Protein AF-A0A6G3X111-F1 (afdb_monomer)

Structure (mmCIF, N/CA/C/O backbone):
data_AF-A0A6G3X111-F1
#
_entry.id   AF-A0A6G3X111-F1
#
loop_
_atom_site.group_PDB
_atom_site.id
_atom_site.type_symbol
_atom_site.label_atom_id
_atom_site.label_alt_id
_atom_site.label_comp_id
_atom_site.label_asym_id
_atom_site.label_entity_id
_atom_site.label_seq_id
_atom_site.pdbx_PDB_ins_code
_atom_site.Cartn_x
_atom_site.Cartn_y
_atom_site.Cartn_z
_atom_site.occupancy
_atom_site.B_iso_or_equiv
_atom_site.auth_seq_id
_atom_site.auth_comp_id
_atom_site.auth_asym_id
_atom_site.auth_atom_id
_atom_site.pdbx_PDB_model_num
ATOM 1 N N . MET A 1 1 ? -16.180 -12.986 15.004 1.00 68.00 1 MET A N 1
ATOM 2 C CA . MET A 1 1 ? -14.913 -13.725 15.196 1.00 68.00 1 MET A CA 1
ATOM 3 C C . MET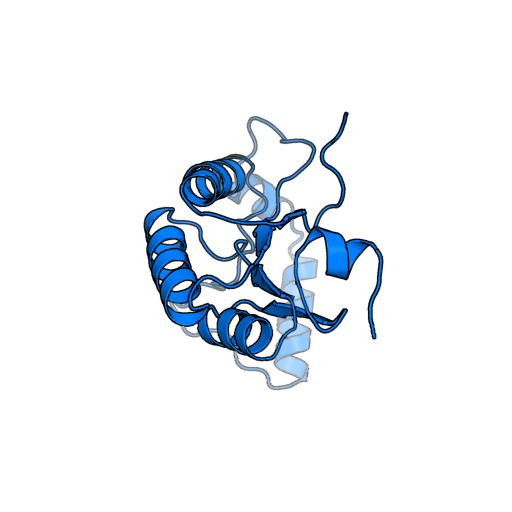 A 1 1 ? -13.892 -12.698 15.639 1.00 68.00 1 MET A C 1
ATOM 5 O O . MET A 1 1 ? -13.540 -11.847 14.831 1.00 68.00 1 MET A O 1
ATOM 9 N N . GLU A 1 2 ? -13.516 -12.719 16.916 1.00 83.38 2 GLU A N 1
ATOM 10 C CA . GLU A 1 2 ? -12.592 -11.748 17.514 1.00 83.38 2 GLU A CA 1
ATOM 11 C C . GLU A 1 2 ? -11.258 -12.426 17.830 1.00 83.38 2 GLU A C 1
ATOM 13 O O . GLU A 1 2 ? -11.230 -13.550 18.332 1.00 83.38 2 GLU A O 1
ATOM 18 N N . THR A 1 3 ? -10.158 -11.738 17.541 1.00 93.38 3 THR A N 1
ATOM 19 C CA . THR A 1 3 ? -8.793 -12.142 17.885 1.00 93.38 3 THR A CA 1
ATOM 20 C C . THR A 1 3 ? -8.147 -11.059 18.743 1.00 93.38 3 THR A C 1
ATOM 22 O O . THR A 1 3 ? -8.639 -9.934 18.822 1.00 93.38 3 THR A O 1
ATOM 25 N N . GLU A 1 4 ? -7.018 -11.361 19.381 1.00 94.94 4 GLU A N 1
ATOM 26 C CA . GLU A 1 4 ? -6.276 -10.344 20.139 1.00 94.94 4 GLU A CA 1
ATOM 27 C C . GLU A 1 4 ? -5.860 -9.161 19.251 1.00 94.94 4 GLU A C 1
ATOM 29 O O . GLU A 1 4 ? -6.006 -8.007 19.649 1.00 94.94 4 GLU A O 1
ATOM 34 N N . LEU A 1 5 ? -5.459 -9.432 18.003 1.00 91.56 5 LEU A N 1
ATOM 35 C CA . LEU A 1 5 ? -5.134 -8.388 17.033 1.00 91.56 5 LEU A CA 1
ATOM 36 C C . LEU A 1 5 ? -6.361 -7.540 16.658 1.00 91.56 5 LEU A C 1
ATOM 38 O O . LEU A 1 5 ? -6.251 -6.318 16.582 1.00 9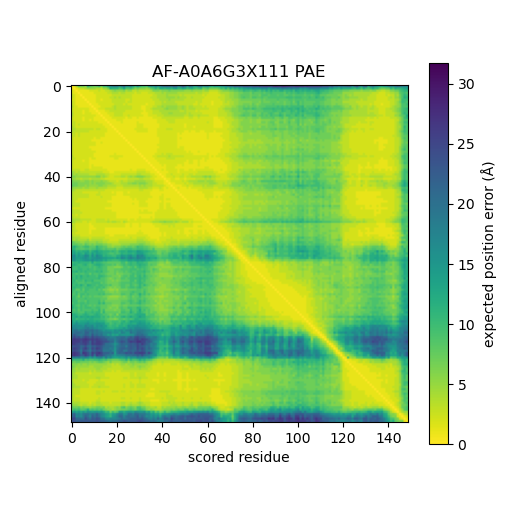1.56 5 LEU A O 1
ATOM 42 N N . SER A 1 6 ? -7.535 -8.154 16.449 1.00 93.50 6 SER A N 1
ATOM 43 C CA . SER A 1 6 ? -8.746 -7.396 16.101 1.00 93.50 6 SER A CA 1
ATOM 44 C C . SER A 1 6 ? -9.174 -6.461 17.237 1.00 93.50 6 SER A C 1
ATOM 46 O O . SER A 1 6 ? -9.552 -5.321 16.977 1.00 93.50 6 SER A O 1
ATOM 48 N N . LYS A 1 7 ? -9.035 -6.898 18.497 1.00 94.69 7 LYS A N 1
ATOM 49 C CA . LYS A 1 7 ? -9.292 -6.063 19.681 1.00 94.69 7 LYS A CA 1
ATOM 50 C C . LYS A 1 7 ? -8.305 -4.902 19.790 1.00 94.69 7 LYS A C 1
ATOM 52 O O . LYS A 1 7 ? -8.730 -3.772 20.001 1.00 94.69 7 LYS A O 1
ATOM 57 N N . GLN A 1 8 ? -7.006 -5.163 19.616 1.00 94.88 8 GLN A N 1
ATOM 58 C CA . GLN A 1 8 ? -5.966 -4.127 19.663 1.00 94.88 8 GLN A CA 1
ATOM 59 C C . GLN A 1 8 ? -6.165 -3.052 18.589 1.00 94.88 8 GLN A C 1
ATOM 61 O O . GLN A 1 8 ? -5.957 -1.869 18.851 1.00 94.88 8 GLN A O 1
ATOM 66 N N . LEU A 1 9 ? -6.591 -3.458 17.392 1.00 94.88 9 LEU A N 1
ATOM 67 C CA . LEU A 1 9 ? -6.844 -2.545 16.279 1.00 94.88 9 LEU A CA 1
ATOM 68 C C . LEU A 1 9 ? -8.238 -1.906 16.314 1.00 94.88 9 LEU A C 1
ATOM 70 O O . LEU A 1 9 ? -8.470 -0.963 15.563 1.00 94.88 9 LEU A O 1
ATOM 74 N N . GLY A 1 10 ? -9.146 -2.379 17.173 1.00 94.06 10 GLY A N 1
ATOM 75 C CA . GLY A 1 10 ? -10.502 -1.845 17.312 1.00 94.06 10 GLY A CA 1
ATOM 76 C C . GLY A 1 10 ? -11.449 -2.222 16.167 1.00 94.06 10 GLY A C 1
ATOM 77 O O . GLY A 1 10 ? -12.228 -1.376 15.730 1.00 94.06 10 GLY A O 1
ATOM 78 N N . VAL A 1 11 ? -11.384 -3.463 15.667 1.00 95.00 11 VAL A N 1
ATOM 79 C CA . VAL A 1 11 ? -12.272 -3.978 14.602 1.00 95.00 11 VAL A CA 1
ATOM 80 C C . VAL A 1 11 ? -13.146 -5.145 15.069 1.00 95.00 11 VAL A C 1
ATOM 82 O O . VAL A 1 11 ? -12.728 -5.976 15.872 1.00 95.00 11 VAL A O 1
ATOM 85 N N . GLU A 1 12 ? -14.374 -5.200 14.547 1.00 94.69 12 GLU A N 1
ATOM 86 C CA . GLU A 1 12 ? -15.448 -6.129 14.944 1.00 94.69 12 GLU A CA 1
ATOM 87 C C . GLU A 1 12 ? -15.230 -7.550 14.407 1.00 94.69 12 GLU A C 1
ATOM 89 O O . GLU A 1 12 ? -15.617 -8.559 15.007 1.00 94.69 12 GLU A O 1
ATOM 94 N N . HIS A 1 13 ? -14.629 -7.642 13.226 1.00 95.12 13 HIS A N 1
ATOM 95 C CA . HIS A 1 13 ? -14.362 -8.892 12.542 1.00 95.12 13 HIS A CA 1
ATOM 96 C C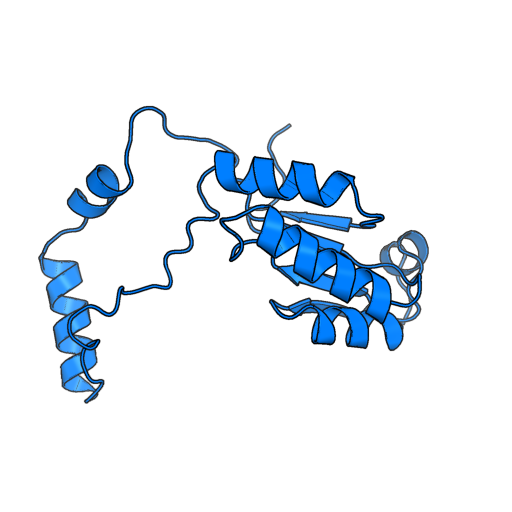 . HIS A 1 13 ? -12.872 -8.977 12.250 1.00 95.12 13 HIS A C 1
ATOM 98 O O . HIS A 1 13 ? -12.286 -8.046 11.700 1.00 95.12 13 HIS A O 1
ATOM 104 N N . ALA A 1 14 ? -12.258 -10.117 12.567 1.00 94.56 14 ALA A N 1
ATOM 105 C CA . ALA A 1 14 ? -10.880 -10.428 12.191 1.00 94.56 14 ALA A CA 1
ATOM 106 C C . ALA A 1 14 ? -10.745 -10.699 10.674 1.00 94.56 14 ALA A C 1
ATOM 108 O O . ALA A 1 14 ? -10.303 -11.763 10.250 1.00 94.56 14 ALA A O 1
ATOM 109 N N . ILE A 1 15 ? -11.173 -9.736 9.857 1.00 95.44 15 ILE A N 1
ATOM 110 C CA . ILE A 1 15 ? -11.115 -9.734 8.399 1.00 95.44 15 ILE A CA 1
ATOM 111 C C . ILE A 1 15 ? -10.225 -8.564 7.999 1.00 95.44 15 ILE A C 1
ATOM 113 O O . ILE A 1 15 ? -10.577 -7.406 8.218 1.00 95.44 15 ILE A O 1
ATOM 117 N N . PHE A 1 16 ? -9.082 -8.879 7.402 1.00 95.69 16 PHE A N 1
ATOM 118 C CA . PHE A 1 16 ? -8.098 -7.909 6.939 1.00 95.69 16 PHE A CA 1
ATOM 119 C C . PHE A 1 16 ? -8.092 -7.920 5.418 1.00 95.69 16 PHE A C 1
ATOM 121 O O . PHE A 1 16 ? -7.893 -8.968 4.805 1.00 95.69 16 PHE A O 1
ATOM 128 N N . GLY A 1 17 ? -8.359 -6.768 4.813 1.00 96.88 17 GLY A N 1
ATOM 129 C CA . GLY A 1 17 ? -8.544 -6.657 3.374 1.00 96.88 17 GLY A CA 1
ATOM 130 C C . GLY A 1 17 ? -7.513 -5.753 2.732 1.00 96.88 17 GLY A C 1
ATOM 131 O O . GLY A 1 17 ? -7.626 -4.534 2.842 1.00 96.88 17 GLY A O 1
ATOM 132 N N . PHE A 1 18 ? -6.552 -6.348 2.032 1.00 96.88 18 PHE A N 1
ATOM 133 C CA . PHE A 1 18 ? -5.620 -5.617 1.182 1.00 96.88 18 PHE A CA 1
ATOM 134 C C . PHE A 1 18 ? -6.276 -5.246 -0.149 1.00 96.88 18 PHE A C 1
ATOM 136 O O . PHE A 1 18 ? -6.938 -6.072 -0.781 1.00 96.88 18 PHE A O 1
ATOM 143 N N . THR A 1 19 ? -6.079 -4.007 -0.591 1.00 96.56 19 THR A N 1
ATOM 144 C CA . THR A 1 19 ? -6.611 -3.526 -1.866 1.00 96.56 19 THR A CA 1
ATOM 145 C C . THR A 1 19 ? -5.838 -2.310 -2.377 1.00 96.56 19 THR A C 1
ATOM 147 O O . THR A 1 19 ? -5.411 -1.470 -1.582 1.00 96.56 19 THR A O 1
ATOM 150 N N . PRO A 1 20 ? -5.688 -2.148 -3.704 1.00 94.81 20 PRO A N 1
ATOM 151 C CA . PRO A 1 20 ? -5.158 -0.925 -4.288 1.00 94.81 20 PRO A CA 1
ATOM 152 C C . PRO A 1 20 ? -6.226 0.174 -4.424 1.00 94.81 20 PRO A C 1
ATOM 154 O O . PRO A 1 20 ? -5.962 1.165 -5.081 1.00 94.81 20 PRO A O 1
ATOM 157 N N . PHE A 1 21 ? -7.435 0.028 -3.873 1.00 96.69 21 PHE A N 1
ATOM 158 C CA . PHE A 1 21 ? -8.504 1.020 -4.044 1.00 96.69 21 PHE A CA 1
ATOM 159 C C . PHE A 1 21 ? -8.977 1.583 -2.696 1.00 96.69 21 PHE A C 1
ATOM 161 O O . PHE A 1 21 ? -9.446 0.805 -1.853 1.00 96.69 21 PHE A O 1
ATOM 168 N N . PRO A 1 22 ? -8.913 2.913 -2.476 1.00 97.75 22 PRO A N 1
ATOM 169 C CA . PRO A 1 22 ? -9.288 3.521 -1.199 1.00 97.75 22 PRO A CA 1
ATOM 170 C C . PRO A 1 22 ? -10.765 3.289 -0.848 1.00 97.75 22 PRO A C 1
ATOM 172 O O . PRO A 1 22 ? -11.092 3.056 0.313 1.00 97.75 22 PRO A O 1
ATOM 175 N N . GLU A 1 23 ? -11.670 3.258 -1.830 1.00 98.50 23 GLU A N 1
ATOM 176 C CA . GLU A 1 23 ? -13.094 2.983 -1.606 1.00 98.50 23 GLU A CA 1
ATOM 177 C C . GLU A 1 23 ? -13.335 1.578 -1.062 1.00 98.50 23 GLU A C 1
ATOM 179 O O . GLU A 1 23 ? -14.199 1.382 -0.203 1.00 98.50 23 GLU A O 1
ATOM 184 N N . VAL A 1 24 ? -12.569 0.603 -1.557 1.00 98.56 24 VAL A N 1
ATOM 185 C CA . VAL A 1 24 ? -12.673 -0.791 -1.127 1.00 98.56 24 VAL A CA 1
ATOM 186 C C . VAL A 1 24 ? -12.119 -0.931 0.288 1.00 98.56 24 VAL A C 1
ATOM 188 O O . VAL A 1 24 ? -12.788 -1.524 1.132 1.00 98.56 24 VAL A O 1
ATOM 191 N N . ALA A 1 25 ? -10.965 -0.324 0.589 1.00 98.44 25 ALA A N 1
ATOM 192 C CA . ALA A 1 25 ? -10.402 -0.334 1.941 1.00 98.44 25 ALA A CA 1
ATOM 193 C C . ALA A 1 25 ? -11.383 0.305 2.938 1.00 98.44 25 ALA A C 1
ATOM 195 O O . ALA A 1 25 ? -11.709 -0.289 3.967 1.00 98.44 25 ALA A O 1
ATOM 196 N N . ALA A 1 26 ? -11.953 1.457 2.581 1.00 98.56 26 ALA A N 1
ATOM 197 C CA . ALA A 1 26 ? -12.956 2.128 3.394 1.00 98.56 26 ALA A CA 1
ATOM 198 C C . ALA A 1 26 ? -14.224 1.282 3.581 1.00 98.56 26 ALA A C 1
ATOM 200 O O . ALA A 1 26 ? -14.785 1.251 4.674 1.00 98.56 26 ALA A O 1
ATOM 201 N N . ALA A 1 27 ? -14.698 0.593 2.537 1.00 98.62 27 ALA A N 1
ATOM 202 C CA . ALA A 1 27 ? -15.872 -0.273 2.628 1.00 98.62 27 ALA A CA 1
ATOM 203 C C . ALA A 1 27 ? -15.655 -1.439 3.604 1.00 98.62 27 ALA A C 1
ATOM 205 O O . ALA A 1 27 ? -16.528 -1.701 4.431 1.00 98.62 27 ALA A O 1
ATOM 206 N N . ILE A 1 28 ? -14.480 -2.074 3.562 1.00 98.38 28 ILE A N 1
ATOM 207 C CA . ILE A 1 28 ? -14.088 -3.140 4.494 1.00 98.38 28 ILE A CA 1
ATOM 208 C C . ILE A 1 28 ? -14.046 -2.604 5.928 1.00 98.38 28 ILE A C 1
ATOM 210 O O . ILE A 1 28 ? -14.665 -3.185 6.821 1.00 98.38 28 ILE A O 1
ATOM 214 N N . THR A 1 29 ? -13.394 -1.457 6.132 1.00 98.19 29 THR A N 1
ATOM 215 C CA . THR A 1 29 ? -13.335 -0.769 7.429 1.00 98.19 29 THR A CA 1
ATOM 216 C C . THR A 1 29 ? -14.733 -0.418 7.962 1.00 98.19 29 THR A C 1
ATOM 218 O O . THR A 1 29 ? -15.053 -0.667 9.127 1.00 98.19 29 THR A O 1
ATOM 221 N N . ARG A 1 30 ? -15.635 0.103 7.119 1.00 97.94 30 ARG A N 1
ATOM 222 C CA . ARG A 1 30 ? -17.015 0.416 7.528 1.00 97.94 30 ARG A CA 1
ATOM 223 C C . ARG A 1 30 ? -17.827 -0.822 7.887 1.00 97.94 30 ARG A C 1
ATOM 225 O O . ARG A 1 30 ? -18.621 -0.733 8.824 1.00 97.94 30 ARG A O 1
ATOM 232 N N . ALA A 1 31 ? -17.597 -1.940 7.204 1.00 97.62 31 ALA A N 1
ATOM 233 C CA . ALA A 1 31 ? -18.253 -3.222 7.450 1.00 97.62 31 ALA A CA 1
ATOM 234 C C . ALA A 1 31 ? -17.740 -3.963 8.703 1.00 97.62 31 ALA A C 1
ATOM 236 O O . ALA A 1 31 ? -18.153 -5.091 8.943 1.00 97.62 31 ALA A O 1
ATOM 237 N N . GLY A 1 32 ? -16.844 -3.355 9.490 1.00 96.25 32 GLY A N 1
ATOM 238 C CA . GLY A 1 32 ? -16.340 -3.935 10.739 1.00 96.25 32 GLY A CA 1
ATOM 239 C C . GLY A 1 32 ? -15.056 -4.754 10.583 1.00 96.25 32 GLY A C 1
ATOM 240 O O . GLY A 1 32 ? -14.542 -5.248 11.584 1.00 96.25 32 GLY A O 1
ATOM 241 N N . GLY A 1 33 ? -14.519 -4.878 9.365 1.00 97.19 33 GLY A N 1
ATOM 242 C CA . GLY A 1 33 ? -13.175 -5.404 9.114 1.00 97.19 33 GLY A CA 1
ATOM 243 C C . GLY A 1 33 ? -12.096 -4.318 9.190 1.00 97.19 33 GLY A C 1
ATOM 244 O O . GLY A 1 33 ? -12.349 -3.195 9.621 1.00 97.19 33 GLY A O 1
ATOM 245 N N . PHE A 1 34 ? -10.888 -4.646 8.734 1.00 97.81 34 PHE A N 1
ATOM 246 C CA . PHE A 1 34 ? -9.741 -3.739 8.671 1.00 97.81 34 PHE A CA 1
ATOM 247 C C . PHE A 1 34 ? -9.252 -3.608 7.222 1.00 97.81 34 PHE A C 1
ATOM 249 O O . PHE A 1 34 ? -8.637 -4.528 6.674 1.00 97.81 34 PHE A O 1
ATOM 256 N N . GLY A 1 35 ? -9.556 -2.481 6.576 1.00 98.25 35 GLY A N 1
ATOM 257 C CA . GLY A 1 35 ? -9.063 -2.176 5.235 1.00 98.25 35 GLY A CA 1
ATOM 258 C C . GLY A 1 35 ? -7.596 -1.749 5.252 1.00 98.25 35 GLY A C 1
ATOM 259 O O . GLY A 1 35 ? -7.195 -0.946 6.092 1.00 98.25 35 GLY A O 1
ATOM 260 N N . VAL A 1 36 ? -6.806 -2.265 4.311 1.00 98.12 36 VAL A N 1
ATOM 261 C CA . VAL A 1 36 ? -5.390 -1.928 4.123 1.00 98.12 36 VAL A CA 1
ATOM 262 C C . VAL A 1 36 ? -5.176 -1.470 2.684 1.00 98.12 36 VAL A C 1
ATOM 264 O O . VAL A 1 36 ? -5.398 -2.235 1.744 1.00 98.12 36 VAL A O 1
ATOM 267 N N . LEU A 1 37 ? -4.764 -0.215 2.510 1.00 98.12 37 LEU A N 1
ATOM 268 C CA . LEU A 1 37 ? -4.476 0.354 1.194 1.00 98.12 37 LEU A CA 1
ATOM 269 C C . LEU A 1 37 ? -3.057 -0.019 0.749 1.00 98.12 37 LEU A C 1
ATOM 271 O O . LEU A 1 37 ? -2.115 0.173 1.505 1.00 98.12 37 LEU A O 1
ATOM 275 N N . GLY A 1 38 ? -2.886 -0.515 -0.475 1.00 95.38 38 GLY A N 1
ATOM 276 C CA . GLY A 1 38 ? -1.562 -0.787 -1.046 1.00 95.38 38 GLY A CA 1
ATOM 277 C C . GLY A 1 38 ? -0.897 0.466 -1.617 1.00 95.38 38 GLY A C 1
ATOM 278 O O . GLY A 1 38 ? -1.372 1.018 -2.611 1.00 95.38 38 GLY A O 1
ATOM 279 N N . ALA A 1 39 ? 0.224 0.887 -1.036 1.00 93.12 39 ALA A N 1
ATOM 280 C CA . ALA A 1 39 ? 0.940 2.104 -1.402 1.00 93.12 39 ALA A CA 1
ATOM 281 C C . ALA A 1 39 ? 1.902 1.933 -2.587 1.00 93.12 39 ALA A C 1
ATOM 283 O O . ALA A 1 39 ? 2.271 2.913 -3.221 1.00 93.12 39 ALA A O 1
ATOM 284 N N . VAL A 1 40 ? 2.282 0.697 -2.935 1.00 87.62 40 VAL A N 1
ATOM 285 C CA . VAL A 1 40 ? 3.359 0.392 -3.902 1.00 87.62 40 VAL A CA 1
ATOM 286 C C . VAL A 1 40 ? 3.236 1.095 -5.264 1.00 87.62 40 VAL A C 1
ATOM 288 O O . VAL A 1 40 ? 4.235 1.305 -5.948 1.00 87.62 40 VAL A O 1
ATOM 291 N N . ARG A 1 41 ? 2.013 1.456 -5.664 1.00 84.19 41 ARG A N 1
ATOM 292 C CA . ARG A 1 41 ? 1.717 2.117 -6.940 1.00 84.19 41 ARG A CA 1
ATOM 293 C C . ARG A 1 41 ? 1.945 3.630 -6.933 1.00 84.19 41 ARG A C 1
ATOM 295 O O . ARG A 1 41 ? 1.968 4.227 -8.003 1.00 84.19 41 ARG A O 1
ATOM 302 N N . TYR A 1 42 ? 2.056 4.253 -5.762 1.00 88.44 42 TYR A N 1
ATOM 303 C CA . TYR A 1 42 ? 2.251 5.693 -5.661 1.00 88.44 42 TYR A CA 1
ATOM 304 C C . TYR A 1 42 ? 3.736 6.013 -5.731 1.00 88.44 42 TYR A C 1
ATOM 306 O O . TYR A 1 42 ? 4.493 5.736 -4.800 1.00 88.44 42 TYR A O 1
ATOM 314 N N . THR A 1 43 ? 4.142 6.602 -6.847 1.00 83.00 43 THR A N 1
ATOM 315 C CA . THR A 1 43 ? 5.481 7.169 -7.019 1.00 83.00 43 THR A CA 1
ATOM 316 C C . THR A 1 43 ? 5.534 8.631 -6.589 1.00 83.00 43 THR A C 1
ATOM 318 O O . THR A 1 43 ? 6.563 9.075 -6.091 1.00 83.00 43 THR A O 1
ATOM 321 N N . ALA A 1 44 ? 4.428 9.367 -6.742 1.00 86.62 44 ALA A N 1
ATOM 322 C CA . ALA A 1 44 ? 4.285 10.742 -6.282 1.00 86.62 44 ALA A CA 1
ATOM 323 C C . ALA A 1 44 ? 3.617 10.788 -4.889 1.00 86.62 44 ALA A C 1
ATOM 325 O O . ALA A 1 44 ? 2.529 10.225 -4.727 1.00 86.62 44 ALA A O 1
ATOM 326 N N . PRO A 1 45 ? 4.214 11.479 -3.897 1.00 86.56 45 PRO A N 1
ATOM 327 C CA . PRO A 1 45 ? 3.629 11.637 -2.562 1.00 86.56 45 PRO A CA 1
ATOM 328 C C . PRO A 1 45 ? 2.214 12.238 -2.570 1.00 86.56 45 PRO A C 1
ATOM 330 O O . PRO A 1 45 ? 1.330 11.743 -1.872 1.00 86.56 45 PRO A O 1
ATOM 333 N N . ASP A 1 46 ? 1.972 13.238 -3.421 1.00 93.12 46 ASP A N 1
ATOM 334 C CA . ASP A 1 46 ? 0.676 13.926 -3.519 1.00 93.12 46 ASP A CA 1
ATOM 335 C C . ASP A 1 46 ? -0.463 12.990 -3.960 1.00 93.12 46 ASP A C 1
ATOM 337 O O . ASP A 1 46 ? -1.607 13.142 -3.523 1.00 93.12 46 ASP A O 1
ATOM 341 N N . ASP A 1 47 ? -0.164 11.985 -4.792 1.00 94.94 47 ASP A N 1
ATOM 342 C CA . ASP A 1 47 ? -1.162 10.997 -5.212 1.00 94.94 47 ASP A CA 1
ATOM 343 C 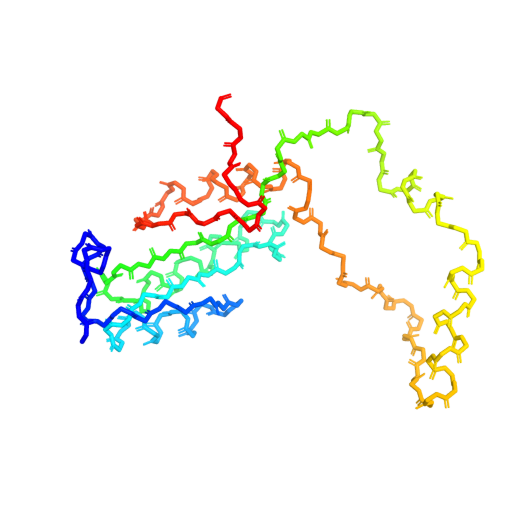C . ASP A 1 47 ? -1.566 10.073 -4.057 1.00 94.94 47 ASP A C 1
ATOM 345 O O . ASP A 1 47 ? -2.746 9.729 -3.935 1.00 94.94 47 ASP A O 1
ATOM 349 N N . LEU A 1 48 ? -0.608 9.688 -3.202 1.00 96.38 48 LEU A N 1
ATOM 350 C CA . LEU A 1 48 ? -0.891 8.909 -1.996 1.00 96.38 48 LEU A CA 1
ATOM 351 C C . LEU A 1 48 ? -1.707 9.738 -0.998 1.00 96.38 48 LEU A C 1
ATOM 353 O O . LEU A 1 48 ? -2.707 9.237 -0.487 1.00 96.38 48 LEU A O 1
ATOM 357 N N . ALA A 1 49 ? -1.319 10.993 -0.754 1.00 97.81 49 ALA A N 1
ATOM 358 C CA . ALA A 1 49 ? -2.032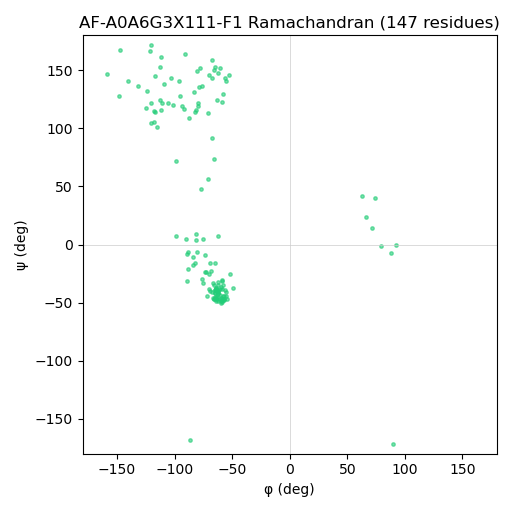 11.890 0.156 1.00 97.81 49 ALA A CA 1
ATOM 359 C C . ALA A 1 49 ? -3.501 12.064 -0.266 1.00 97.81 49 ALA A C 1
ATOM 361 O O . ALA A 1 49 ? -4.413 11.839 0.529 1.00 97.81 49 ALA A O 1
ATOM 362 N N . ARG A 1 50 ? -3.754 12.327 -1.557 1.00 97.88 50 ARG A N 1
ATOM 363 C CA . ARG A 1 50 ? -5.117 12.442 -2.103 1.00 97.88 50 ARG A CA 1
ATOM 364 C C . ARG A 1 50 ? -5.971 11.202 -1.821 1.00 97.88 50 ARG A C 1
ATOM 366 O O . ARG A 1 50 ? -7.146 11.314 -1.459 1.00 97.88 50 ARG A O 1
ATOM 373 N N . ASP A 1 51 ? -5.413 10.014 -2.018 1.00 97.88 51 ASP A N 1
ATOM 374 C CA . ASP A 1 51 ? -6.152 8.770 -1.803 1.00 97.88 51 ASP A CA 1
ATOM 375 C C . ASP A 1 51 ? -6.299 8.428 -0.311 1.00 97.88 51 ASP A C 1
ATOM 377 O O . ASP A 1 51 ? -7.312 7.837 0.078 1.00 97.88 51 ASP A O 1
ATOM 381 N N . LEU A 1 52 ? -5.346 8.829 0.536 1.00 98.25 52 LEU A N 1
ATOM 382 C CA . LEU A 1 52 ? -5.450 8.718 1.990 1.00 98.25 52 LEU A CA 1
ATOM 383 C C . LEU A 1 52 ? -6.504 9.668 2.566 1.00 98.25 52 LEU A C 1
ATOM 385 O O . LEU A 1 52 ? -7.288 9.227 3.405 1.00 98.25 52 LEU A O 1
ATOM 389 N N . ASP A 1 53 ? -6.620 10.903 2.072 1.00 98.31 53 ASP A N 1
ATOM 390 C CA . ASP A 1 53 ? -7.710 11.829 2.424 1.00 98.31 53 ASP A CA 1
ATOM 391 C C . ASP A 1 53 ? -9.076 11.214 2.112 1.00 98.31 53 ASP A C 1
ATOM 393 O O . ASP A 1 53 ? -10.023 11.254 2.912 1.00 98.31 53 ASP A O 1
ATOM 397 N N . ARG A 1 54 ? -9.170 10.593 0.933 1.00 98.12 54 ARG A N 1
ATOM 398 C CA . ARG A 1 54 ? -10.377 9.917 0.469 1.00 98.12 54 ARG A CA 1
ATOM 399 C C . ARG A 1 54 ? -10.706 8.699 1.329 1.00 98.12 54 ARG A C 1
ATOM 401 O O . ARG A 1 54 ? -11.852 8.561 1.759 1.00 98.12 54 ARG A O 1
ATOM 408 N N . LEU A 1 55 ? -9.724 7.843 1.618 1.00 98.50 55 LEU A N 1
ATOM 409 C CA . LEU A 1 55 ? -9.877 6.702 2.524 1.00 98.50 55 LEU A CA 1
ATOM 410 C C . LEU A 1 55 ? -10.306 7.162 3.919 1.00 98.50 55 LEU A C 1
ATOM 412 O O . LEU A 1 55 ? -11.286 6.646 4.448 1.00 98.50 55 LEU A O 1
ATOM 416 N N . HIS A 1 56 ? -9.625 8.156 4.486 1.00 98.19 56 HIS A N 1
ATOM 417 C CA . HIS A 1 56 ? -9.903 8.685 5.816 1.00 98.19 56 HIS A CA 1
ATOM 418 C C . HIS A 1 56 ? -11.343 9.197 5.929 1.00 98.19 56 HIS A C 1
ATOM 420 O O . HIS A 1 56 ? -12.085 8.802 6.833 1.00 98.19 56 HIS A O 1
ATOM 426 N N . THR A 1 57 ? -11.773 9.996 4.949 1.00 98.25 57 THR A N 1
ATOM 427 C CA . THR A 1 57 ? -13.145 10.511 4.867 1.00 98.25 57 THR A CA 1
ATOM 428 C C . THR A 1 57 ? -14.163 9.372 4.784 1.00 98.25 57 THR A C 1
ATOM 430 O O . THR A 1 57 ? -15.140 9.342 5.533 1.00 98.25 57 THR A O 1
ATOM 433 N N . LEU A 1 58 ? -13.935 8.396 3.898 1.00 98.38 58 LEU A N 1
ATOM 434 C CA . LEU A 1 58 ? -14.858 7.279 3.675 1.00 98.38 58 LEU A CA 1
ATOM 435 C C . LEU A 1 58 ? -14.855 6.240 4.805 1.00 98.38 58 LEU A C 1
ATOM 437 O O . LEU A 1 58 ? -15.830 5.496 4.942 1.00 98.38 58 LEU A O 1
ATOM 441 N N . ALA A 1 59 ? -13.780 6.148 5.586 1.00 97.81 59 ALA A N 1
ATOM 442 C CA . ALA A 1 59 ? -13.681 5.272 6.749 1.00 97.81 59 ALA A CA 1
ATOM 443 C C . ALA A 1 59 ? -14.522 5.789 7.926 1.00 97.81 59 ALA A C 1
ATOM 445 O O . ALA A 1 59 ? -14.931 4.997 8.776 1.00 97.81 59 ALA A O 1
ATOM 446 N N . GLY A 1 60 ? -14.820 7.095 7.971 1.00 96.44 60 GLY A N 1
ATOM 447 C CA . GLY A 1 60 ? -15.699 7.684 8.983 1.00 96.44 60 GLY A CA 1
ATOM 448 C C . GLY A 1 60 ? -15.152 7.533 10.405 1.00 96.44 60 GLY A C 1
ATOM 449 O O . GLY A 1 60 ? -15.893 7.171 11.315 1.00 96.44 60 GLY A O 1
ATOM 450 N N . GLY A 1 61 ? -13.842 7.737 10.580 1.00 95.25 61 GLY A N 1
ATOM 451 C CA . GLY A 1 61 ? -13.157 7.635 11.876 1.00 95.25 61 GLY A CA 1
ATOM 452 C C . GLY A 1 61 ? -12.834 6.209 12.339 1.00 95.25 61 GLY A C 1
ATOM 453 O O . GLY A 1 61 ? -12.224 6.040 13.394 1.00 95.25 61 GLY A O 1
ATOM 454 N N . LYS A 1 62 ? -13.209 5.178 11.571 1.00 97.38 62 LYS A N 1
ATOM 455 C CA . LYS A 1 62 ? -12.839 3.784 11.851 1.00 97.38 62 LYS A CA 1
ATOM 456 C C . LYS A 1 62 ? -11.389 3.483 11.425 1.00 97.38 62 LYS A C 1
ATOM 458 O O . LYS A 1 62 ? -10.883 4.117 10.498 1.00 97.38 62 LYS A O 1
ATOM 463 N N . PRO A 1 63 ? -10.715 2.520 12.079 1.00 97.31 63 PRO A N 1
ATOM 464 C CA . PRO A 1 63 ? -9.302 2.233 11.847 1.00 97.31 63 PRO A CA 1
ATOM 465 C C . PRO A 1 63 ? -9.043 1.584 10.476 1.00 97.31 63 PRO A C 1
ATOM 467 O O . PRO A 1 63 ? -9.844 0.796 9.967 1.00 97.31 63 PRO A O 1
ATOM 470 N N . TYR A 1 64 ? -7.893 1.909 9.889 1.00 98.44 64 TYR A N 1
ATOM 471 C CA . TYR A 1 64 ? -7.400 1.341 8.635 1.00 98.44 64 TYR A CA 1
ATOM 472 C C . TYR A 1 64 ? -5.871 1.261 8.651 1.00 98.44 64 TYR A C 1
ATOM 474 O O . TYR A 1 64 ? -5.202 1.831 9.523 1.00 98.44 64 TYR A O 1
ATOM 482 N N . GLY A 1 65 ? -5.330 0.524 7.687 1.00 97.94 65 GLY A N 1
ATOM 483 C CA . GLY A 1 65 ? -3.902 0.347 7.492 1.00 97.94 65 GLY A CA 1
ATOM 484 C C . GLY A 1 65 ? -3.420 0.827 6.133 1.00 97.94 65 GLY A C 1
ATOM 485 O O . GLY A 1 65 ? -4.203 1.118 5.225 1.00 97.94 65 GLY A O 1
ATOM 486 N N . LEU A 1 66 ? -2.102 0.834 6.002 1.00 97.50 66 LEU A N 1
ATOM 487 C CA . LEU A 1 66 ? -1.389 1.070 4.757 1.00 97.50 66 LEU A CA 1
ATOM 488 C C . LEU A 1 66 ? -0.331 -0.025 4.603 1.00 97.50 66 LEU A C 1
ATOM 490 O O . LEU A 1 66 ? 0.340 -0.390 5.566 1.00 97.50 66 LEU A O 1
ATOM 494 N N . ASP A 1 67 ? -0.210 -0.564 3.402 1.00 94.94 67 ASP A N 1
ATOM 495 C CA . ASP A 1 67 ? 0.822 -1.518 3.022 1.00 94.94 67 ASP A CA 1
ATOM 496 C C . ASP A 1 67 ? 1.845 -0.808 2.140 1.00 94.94 67 ASP A C 1
ATOM 498 O O . ASP A 1 67 ? 1.496 -0.243 1.105 1.00 94.94 67 ASP A O 1
ATOM 502 N N . VAL A 1 68 ? 3.100 -0.807 2.570 1.00 90.94 68 VAL A N 1
ATOM 503 C CA . VAL A 1 68 ? 4.233 -0.240 1.839 1.00 90.94 68 VAL A CA 1
ATOM 504 C C . VAL A 1 68 ? 5.163 -1.363 1.396 1.00 90.94 68 VAL A C 1
ATOM 506 O O . VAL A 1 68 ? 5.158 -2.468 1.940 1.00 90.94 68 VAL A O 1
ATOM 509 N N . VAL A 1 69 ? 6.008 -1.077 0.414 1.00 87.31 69 VAL A N 1
ATOM 510 C CA . VAL A 1 69 ? 7.083 -1.982 0.005 1.00 87.31 69 VAL A CA 1
ATOM 511 C C . VAL A 1 69 ? 8.380 -1.267 0.317 1.00 87.31 69 VAL A C 1
ATOM 513 O O . VAL A 1 69 ? 8.771 -0.362 -0.403 1.00 87.31 69 VAL A O 1
ATOM 516 N N . MET A 1 70 ? 9.028 -1.622 1.426 1.00 85.06 70 MET A N 1
ATOM 517 C CA . MET A 1 70 ? 10.302 -1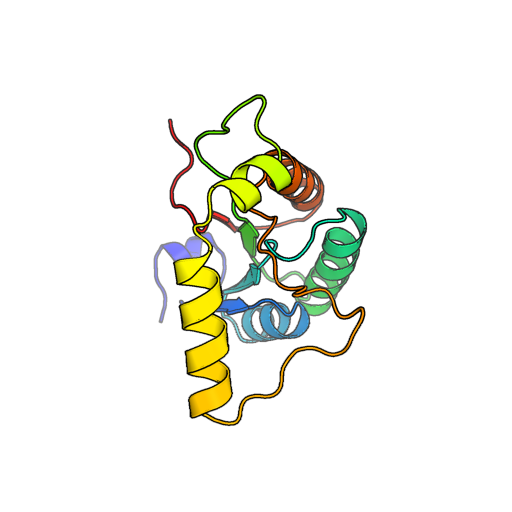.013 1.805 1.00 85.06 70 MET A CA 1
ATOM 518 C C . MET A 1 70 ? 11.396 -2.081 1.821 1.00 85.06 70 MET A C 1
ATOM 520 O O . MET A 1 70 ? 11.330 -3.000 2.648 1.00 85.06 70 MET A O 1
ATOM 524 N N . PRO A 1 71 ? 12.396 -2.000 0.922 1.00 78.12 71 PRO A N 1
ATOM 525 C CA . PRO A 1 71 ? 13.471 -2.979 0.876 1.00 78.12 71 PRO A CA 1
ATOM 526 C C . PRO A 1 71 ? 14.345 -2.888 2.130 1.00 78.12 71 PRO A C 1
ATOM 528 O O . PRO A 1 71 ? 14.641 -1.807 2.630 1.00 78.12 71 PRO A O 1
ATOM 531 N N . ALA A 1 72 ? 14.819 -4.039 2.606 1.00 77.12 72 ALA A N 1
ATOM 532 C CA . ALA A 1 72 ? 15.742 -4.109 3.740 1.00 77.12 72 ALA A CA 1
ATOM 533 C C . ALA A 1 72 ? 17.150 -3.583 3.408 1.00 77.12 72 ALA A C 1
ATOM 535 O O . ALA A 1 72 ? 17.901 -3.203 4.303 1.00 77.12 72 ALA A O 1
ATOM 536 N N . LYS A 1 73 ? 17.537 -3.627 2.128 1.00 74.62 73 LYS A N 1
ATOM 537 C CA . LYS A 1 73 ? 18.839 -3.176 1.631 1.00 74.62 73 LYS A CA 1
ATOM 538 C C . LYS A 1 73 ? 18.661 -2.472 0.299 1.00 74.62 73 LYS A C 1
ATOM 540 O O . LYS A 1 73 ? 17.916 -2.948 -0.556 1.00 74.62 73 LYS A O 1
ATOM 545 N N . LYS A 1 74 ? 19.419 -1.400 0.113 1.00 74.44 74 LYS A N 1
ATOM 546 C CA . LYS A 1 74 ? 19.580 -0.710 -1.161 1.00 74.44 74 LYS A CA 1
ATOM 547 C C . LYS A 1 74 ? 20.931 -1.073 -1.771 1.00 74.44 74 LYS A C 1
ATOM 549 O O . LYS A 1 74 ? 21.917 -1.232 -1.054 1.00 74.44 74 LYS A O 1
ATOM 554 N N . VAL A 1 75 ? 20.964 -1.211 -3.093 1.00 73.56 75 VAL A N 1
ATOM 555 C CA . VAL A 1 75 ? 22.213 -1.269 -3.859 1.00 73.56 75 VAL A CA 1
ATOM 556 C C . VAL A 1 75 ? 22.519 0.151 -4.325 1.00 73.56 75 VAL A C 1
ATOM 558 O O . VAL A 1 75 ? 21.700 0.771 -5.001 1.00 73.56 75 VAL A O 1
ATOM 561 N N . GLU A 1 76 ? 23.662 0.694 -3.914 1.00 79.56 76 GLU A N 1
ATOM 562 C CA . GLU A 1 76 ? 24.082 2.039 -4.311 1.00 79.56 76 GLU A CA 1
ATOM 563 C C . GLU A 1 76 ? 24.697 2.051 -5.713 1.00 79.56 76 GLU A C 1
ATOM 565 O O . GLU A 1 76 ? 25.321 1.081 -6.141 1.00 79.56 76 GLU A O 1
ATOM 570 N N . GLY A 1 77 ? 24.539 3.173 -6.419 1.00 80.00 77 GLY A N 1
ATOM 571 C CA . GLY A 1 77 ? 25.201 3.407 -7.706 1.00 80.00 77 GLY A CA 1
ATOM 572 C C . GLY A 1 77 ? 24.665 2.586 -8.882 1.00 80.00 77 GLY A C 1
ATOM 573 O O . GLY A 1 77 ? 25.328 2.536 -9.911 1.00 80.00 77 GLY A O 1
ATOM 574 N N . VAL A 1 78 ? 23.494 1.957 -8.744 1.00 78.00 78 VAL A N 1
ATOM 575 C CA . VAL A 1 78 ? 22.837 1.188 -9.811 1.00 78.00 78 VAL A CA 1
ATOM 576 C C . VAL A 1 78 ? 21.553 1.898 -10.230 1.00 78.00 78 VAL A C 1
ATOM 578 O O . VAL A 1 78 ? 20.684 2.162 -9.398 1.00 78.00 78 VAL A O 1
ATOM 581 N N . THR A 1 79 ? 21.430 2.208 -11.519 1.00 79.50 79 THR A N 1
ATOM 582 C CA . THR A 1 79 ? 20.221 2.795 -12.109 1.00 79.50 79 THR A CA 1
ATOM 583 C C . THR A 1 79 ? 19.262 1.714 -12.614 1.00 79.50 79 THR A C 1
ATOM 585 O O . THR A 1 79 ? 19.641 0.561 -12.814 1.00 79.50 79 THR A O 1
ATOM 588 N N . GLU A 1 80 ? 18.004 2.081 -12.873 1.00 75.50 80 GLU A N 1
ATOM 589 C CA . GLU A 1 80 ? 17.038 1.177 -13.517 1.00 75.50 80 GLU A CA 1
ATOM 590 C C . GLU A 1 80 ? 17.551 0.665 -14.873 1.00 75.50 80 GLU A C 1
ATOM 592 O O . GLU A 1 80 ? 17.406 -0.517 -15.182 1.00 75.50 80 GLU A O 1
ATOM 597 N N . ALA A 1 81 ? 18.211 1.530 -15.651 1.00 82.62 81 ALA A N 1
ATOM 598 C CA . ALA A 1 81 ? 18.784 1.171 -16.945 1.00 82.62 81 ALA A CA 1
ATOM 599 C C . ALA A 1 81 ? 19.907 0.129 -16.813 1.00 82.62 81 ALA A C 1
ATOM 601 O O . ALA A 1 81 ? 19.985 -0.785 -17.635 1.00 82.62 81 ALA A O 1
ATOM 602 N N . ASP A 1 82 ? 20.729 0.225 -15.763 1.00 84.94 82 ASP A N 1
ATOM 603 C CA . ASP A 1 82 ? 21.782 -0.759 -15.488 1.00 84.94 82 ASP A CA 1
ATOM 604 C C . ASP A 1 82 ? 21.177 -2.138 -15.205 1.00 84.94 82 ASP A C 1
ATOM 606 O O . ASP A 1 82 ? 21.612 -3.135 -15.778 1.00 84.94 82 ASP A O 1
ATOM 610 N N . VAL A 1 83 ? 20.123 -2.199 -14.382 1.00 82.75 83 VAL A N 1
ATOM 611 C CA . VAL A 1 83 ? 19.403 -3.452 -14.091 1.00 82.75 83 VAL A CA 1
ATOM 612 C C . VAL A 1 83 ? 18.720 -3.996 -15.346 1.00 82.75 83 VAL A C 1
ATOM 614 O O . VAL A 1 83 ? 18.761 -5.196 -15.615 1.00 82.75 83 VAL A O 1
ATOM 617 N N . GLU A 1 84 ? 18.108 -3.131 -16.153 1.00 84.38 84 GLU A N 1
ATOM 618 C CA . GLU A 1 84 ? 17.415 -3.533 -17.376 1.00 84.38 84 GLU A CA 1
ATOM 619 C C . GLU A 1 84 ? 18.376 -4.088 -18.449 1.00 84.38 84 GLU A C 1
ATOM 621 O O . GLU A 1 84 ? 18.020 -5.014 -19.198 1.00 84.38 84 GLU A O 1
ATOM 626 N N . ALA A 1 85 ? 19.605 -3.566 -18.496 1.00 89.56 85 ALA A N 1
ATOM 627 C CA . ALA A 1 85 ? 20.680 -4.062 -19.349 1.00 89.56 85 ALA A CA 1
ATOM 628 C C . ALA A 1 85 ? 21.177 -5.456 -18.927 1.00 89.56 85 ALA A C 1
ATOM 630 O O . ALA A 1 85 ? 21.685 -6.201 -19.766 1.00 89.56 85 ALA A O 1
ATOM 631 N N . MET A 1 86 ? 20.976 -5.852 -17.664 1.00 90.56 86 MET A N 1
ATOM 632 C CA . MET A 1 86 ? 21.326 -7.189 -17.174 1.00 90.56 86 MET A CA 1
ATOM 633 C C . MET A 1 86 ? 20.373 -8.287 -17.655 1.00 90.56 86 MET A C 1
ATOM 635 O O . MET A 1 86 ? 20.670 -9.452 -17.420 1.00 90.56 86 MET A O 1
ATOM 639 N N . ILE A 1 87 ? 19.241 -7.964 -18.296 1.00 90.25 87 ILE A N 1
ATOM 640 C CA . ILE A 1 87 ? 18.269 -8.956 -18.779 1.00 90.25 87 ILE A CA 1
ATOM 641 C C . ILE A 1 87 ? 18.724 -9.512 -20.147 1.00 90.25 87 ILE A C 1
ATOM 643 O O . ILE A 1 87 ? 18.684 -8.772 -21.136 1.00 90.25 87 ILE A O 1
ATOM 647 N N . PRO A 1 88 ? 19.086 -10.808 -20.267 1.00 96.06 88 PRO A N 1
ATOM 648 C CA . PRO A 1 88 ? 19.415 -11.424 -21.552 1.00 96.06 88 PRO A CA 1
ATOM 649 C C . PRO A 1 88 ? 18.345 -11.229 -22.632 1.00 96.06 88 PRO A C 1
ATOM 651 O O . PRO A 1 88 ? 17.138 -11.282 -22.371 1.00 96.06 88 PRO A O 1
ATOM 654 N N . ALA A 1 89 ? 18.791 -11.093 -23.883 1.00 94.81 89 ALA A N 1
ATOM 655 C CA . ALA A 1 89 ? 17.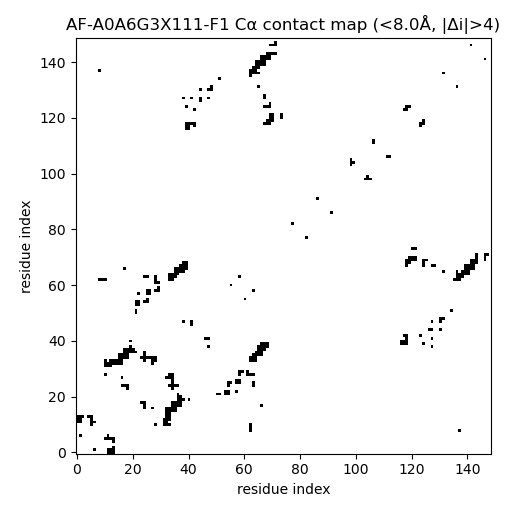902 -10.982 -25.041 1.00 94.81 89 ALA A CA 1
ATOM 656 C C . ALA A 1 89 ? 16.968 -12.199 -25.190 1.00 94.81 89 ALA A C 1
ATOM 658 O O . ALA A 1 89 ? 15.829 -12.046 -25.630 1.00 94.81 89 ALA A O 1
ATOM 659 N N . GLU A 1 90 ? 17.419 -13.382 -24.766 1.00 96.81 90 GLU A N 1
ATOM 660 C CA . GLU A 1 90 ? 16.661 -14.638 -24.807 1.00 96.81 90 GLU A CA 1
ATOM 661 C C . GLU A 1 90 ? 15.395 -14.590 -23.941 1.00 96.81 90 GLU A C 1
ATOM 663 O O . GLU A 1 90 ? 14.337 -15.020 -24.392 1.00 96.81 90 GLU A O 1
ATOM 668 N N . HIS A 1 91 ? 15.443 -13.988 -22.745 1.00 95.88 91 HIS A N 1
ATOM 669 C CA . HIS A 1 91 ? 14.246 -13.823 -21.910 1.00 95.88 91 HIS A CA 1
ATOM 670 C C . HIS A 1 91 ? 13.217 -12.901 -22.568 1.00 95.88 91 HIS A C 1
ATOM 672 O O . HIS A 1 91 ? 12.018 -13.178 -22.533 1.00 95.88 91 HIS A O 1
ATOM 678 N N . ARG A 1 92 ? 13.683 -11.826 -23.216 1.00 91.06 92 ARG A N 1
ATOM 679 C CA . ARG A 1 92 ? 12.809 -10.927 -23.985 1.00 91.06 92 ARG A CA 1
ATOM 680 C C . ARG A 1 92 ? 12.199 -11.648 -25.191 1.00 91.06 92 ARG A C 1
ATOM 682 O O . ARG A 1 92 ? 11.023 -11.450 -25.484 1.00 91.06 92 ARG A O 1
ATOM 689 N N . GLY A 1 93 ? 12.981 -12.494 -25.865 1.00 94.62 93 GLY A N 1
ATOM 690 C CA . GLY A 1 93 ? 12.514 -13.359 -26.951 1.00 94.62 93 GLY A CA 1
ATOM 691 C C . GLY A 1 93 ? 11.423 -14.322 -26.492 1.00 94.62 93 GLY A C 1
ATOM 692 O O . GLY A 1 93 ? 10.342 -14.331 -27.071 1.00 94.62 93 GLY A O 1
ATOM 693 N N . PHE A 1 94 ? 11.663 -15.035 -25.390 1.00 96.06 94 PHE A N 1
ATOM 694 C CA . PHE A 1 94 ? 10.705 -15.970 -24.802 1.00 96.06 94 PHE A CA 1
ATOM 695 C C . PHE A 1 94 ? 9.344 -15.321 -24.512 1.00 96.06 94 PHE A C 1
ATOM 697 O O . PHE A 1 94 ? 8.314 -15.883 -24.879 1.00 96.06 94 PHE A O 1
ATOM 704 N N . VAL A 1 95 ? 9.322 -14.134 -23.890 1.00 93.06 95 VAL A N 1
ATOM 705 C CA . VAL A 1 95 ? 8.064 -13.428 -23.589 1.00 93.06 95 VAL A CA 1
ATOM 706 C C . VAL A 1 95 ? 7.323 -13.055 -24.873 1.00 93.06 95 VAL A C 1
ATOM 708 O O . VAL A 1 95 ? 6.132 -13.341 -24.979 1.00 93.06 95 VAL A O 1
ATOM 711 N N . ARG A 1 96 ? 8.013 -12.482 -25.870 1.00 92.50 96 ARG A N 1
ATOM 712 C CA . ARG A 1 96 ? 7.392 -12.138 -27.163 1.00 92.50 96 ARG A CA 1
ATOM 713 C C . ARG A 1 96 ? 6.801 -13.364 -27.857 1.00 92.50 96 ARG A C 1
ATOM 715 O O . ARG A 1 96 ? 5.653 -13.333 -28.288 1.00 92.50 96 ARG A O 1
ATOM 722 N N . GLU A 1 97 ? 7.556 -14.459 -27.924 1.00 95.88 97 GLU A N 1
ATOM 723 C CA . GLU A 1 97 ? 7.097 -15.709 -28.538 1.00 95.88 97 GLU A CA 1
ATOM 724 C C . GLU A 1 97 ? 5.899 -16.317 -27.803 1.00 95.88 97 GLU A C 1
ATOM 726 O O . GLU A 1 97 ? 4.978 -16.827 -28.442 1.00 95.88 97 GLU A O 1
ATOM 731 N N . LEU A 1 98 ? 5.895 -16.267 -26.468 1.00 96.31 98 LEU A N 1
ATOM 732 C CA . LEU A 1 98 ? 4.788 -16.760 -25.656 1.00 96.31 98 LEU A CA 1
ATOM 733 C C . LEU A 1 98 ? 3.511 -15.951 -25.915 1.00 96.31 98 LEU A C 1
ATOM 735 O O . LEU A 1 98 ? 2.462 -16.543 -26.165 1.00 96.31 98 LEU A O 1
ATOM 739 N N . LEU A 1 99 ? 3.599 -14.618 -25.898 1.00 94.88 99 LEU A N 1
ATOM 740 C CA . LEU A 1 99 ? 2.461 -13.737 -26.175 1.00 94.88 99 LEU A CA 1
ATOM 741 C C . LEU A 1 99 ? 1.908 -13.979 -27.586 1.00 94.88 99 LEU A C 1
ATOM 743 O O . LEU A 1 99 ? 0.709 -14.219 -27.739 1.00 94.88 99 LEU A O 1
ATOM 747 N N . ALA A 1 100 ? 2.787 -14.043 -28.592 1.00 95.25 100 ALA A N 1
ATOM 748 C CA . ALA A 1 100 ? 2.408 -14.322 -29.975 1.00 95.25 100 ALA A CA 1
ATOM 749 C C . ALA A 1 100 ? 1.724 -15.691 -30.131 1.00 95.25 100 ALA A C 1
ATOM 751 O O . ALA A 1 100 ? 0.687 -15.797 -30.786 1.00 95.25 100 ALA A O 1
ATOM 752 N N . ARG A 1 101 ? 2.249 -16.740 -29.480 1.00 97.81 101 ARG A N 1
ATOM 753 C CA . ARG A 1 101 ? 1.666 -18.095 -29.508 1.00 97.81 101 ARG A CA 1
ATOM 754 C C . ARG A 1 101 ? 0.233 -18.133 -28.977 1.00 97.81 101 ARG A C 1
ATOM 756 O O . ARG A 1 101 ? -0.559 -18.956 -29.429 1.00 97.81 101 ARG A O 1
ATOM 763 N N . HIS A 1 102 ? -0.091 -17.264 -28.025 1.00 97.62 102 HIS A N 1
ATOM 764 C CA . HIS A 1 102 ? -1.417 -17.170 -27.419 1.00 97.62 102 HIS A CA 1
ATOM 765 C C . HIS A 1 102 ? -2.285 -16.050 -28.013 1.00 97.62 102 HIS A C 1
ATOM 767 O O . HIS A 1 102 ? -3.377 -15.804 -27.505 1.00 97.62 102 HIS A O 1
ATOM 773 N N . GLY A 1 103 ? -1.835 -15.394 -29.090 1.00 96.00 103 GLY A N 1
ATOM 774 C CA . GLY A 1 103 ? -2.583 -14.324 -29.751 1.00 96.00 103 GLY A CA 1
ATOM 775 C C . GLY A 1 103 ? -2.761 -13.071 -28.891 1.00 96.00 103 GLY A C 1
ATOM 776 O O . GLY A 1 103 ? -3.716 -12.326 -29.102 1.00 96.00 103 GLY A O 1
ATOM 777 N N . VAL A 1 104 ? -1.879 -12.847 -27.912 1.00 95.38 104 VAL A N 1
ATOM 778 C CA . VAL A 1 104 ? -1.885 -11.626 -27.101 1.00 95.38 104 VAL A CA 1
ATOM 779 C C . VAL A 1 104 ? -1.200 -10.517 -27.908 1.00 95.38 104 VAL A C 1
ATOM 781 O O . VAL A 1 104 ? -0.048 -10.704 -28.305 1.00 95.38 104 VAL A O 1
ATOM 784 N N . PRO A 1 105 ? -1.883 -9.392 -28.187 1.00 89.50 105 PRO A N 1
ATOM 785 C CA . PRO A 1 105 ? -1.302 -8.301 -28.961 1.00 89.50 105 PRO A CA 1
ATOM 786 C C . PRO A 1 105 ? -0.136 -7.646 -28.214 1.00 89.50 105 PRO A C 1
ATOM 788 O O . PRO A 1 105 ? -0.113 -7.605 -26.982 1.00 89.50 105 PRO A O 1
ATOM 791 N N . GLU A 1 106 ? 0.824 -7.119 -28.972 1.00 84.56 106 GLU A N 1
ATOM 792 C CA . GLU A 1 106 ? 1.859 -6.251 -28.412 1.00 84.56 106 GLU A CA 1
ATOM 793 C C . GLU A 1 106 ? 1.249 -4.924 -27.932 1.00 84.56 106 GLU A C 1
ATOM 795 O O . GLU A 1 106 ? 0.158 -4.532 -28.355 1.00 84.56 106 GLU A O 1
ATOM 800 N N . LEU A 1 107 ? 1.961 -4.243 -27.031 1.00 81.50 107 LEU A N 1
ATOM 801 C CA . LEU A 1 107 ? 1.595 -2.898 -26.589 1.00 81.50 107 LEU A CA 1
ATOM 802 C C . LEU A 1 107 ? 1.632 -1.926 -27.772 1.00 81.50 107 LEU A C 1
ATOM 804 O O . LEU A 1 107 ? 2.447 -2.082 -28.685 1.00 81.50 107 LEU A O 1
ATOM 808 N N . ALA A 1 108 ? 0.761 -0.918 -27.749 1.00 82.81 108 ALA A N 1
ATOM 809 C CA . ALA A 1 108 ? 0.769 0.101 -28.789 1.00 82.81 108 ALA A CA 1
ATOM 810 C C . ALA A 1 108 ? 2.081 0.905 -28.760 1.00 82.81 108 ALA A C 1
ATOM 812 O O . ALA A 1 108 ? 2.727 1.055 -27.722 1.00 82.81 108 ALA A O 1
ATOM 813 N N . GLU A 1 109 ? 2.482 1.453 -29.907 1.00 77.12 109 GLU A N 1
ATOM 814 C CA . GLU A 1 109 ? 3.674 2.296 -29.986 1.00 77.12 109 GLU A CA 1
ATOM 815 C C . GLU A 1 109 ? 3.530 3.508 -29.046 1.00 77.12 109 GLU A C 1
ATOM 817 O O . GLU A 1 109 ? 2.562 4.263 -29.125 1.00 77.12 109 GLU A O 1
ATOM 822 N N . GLY A 1 110 ? 4.479 3.670 -28.120 1.00 72.12 110 GLY A N 1
ATOM 823 C CA . GLY A 1 110 ? 4.443 4.722 -27.100 1.00 72.12 110 GLY A CA 1
ATOM 824 C C . GLY A 1 110 ? 3.705 4.354 -25.808 1.00 72.12 110 GLY A C 1
ATOM 825 O O . GLY A 1 110 ? 3.809 5.104 -24.835 1.00 72.12 110 GLY A O 1
ATOM 826 N N . GLU A 1 111 ? 3.033 3.200 -25.732 1.00 72.00 111 GLU A N 1
ATOM 827 C CA . GLU A 1 111 ? 2.638 2.651 -24.436 1.00 72.00 111 GLU A CA 1
ATOM 828 C C . GLU A 1 111 ? 3.885 2.141 -23.719 1.00 72.00 111 GLU A C 1
ATOM 830 O O . GLU A 1 111 ? 4.519 1.162 -24.119 1.00 72.00 111 GLU A O 1
ATOM 835 N N . ALA A 1 112 ? 4.244 2.805 -22.620 1.00 60.31 112 ALA A N 1
ATOM 836 C CA . ALA A 1 112 ? 5.159 2.197 -21.672 1.00 60.31 112 ALA A CA 1
ATOM 837 C C . ALA A 1 112 ? 4.570 0.843 -21.252 1.00 60.31 112 ALA A C 1
ATOM 839 O O . ALA A 1 112 ? 3.366 0.741 -20.999 1.00 60.31 112 ALA A O 1
ATOM 840 N N . SER A 1 113 ? 5.408 -0.184 -21.089 1.00 59.69 113 SER A N 1
ATOM 841 C CA . SER A 1 113 ? 5.053 -1.342 -20.264 1.00 59.69 113 SER A CA 1
ATOM 842 C C . SER A 1 113 ? 4.940 -0.846 -18.813 1.00 59.69 113 SER A C 1
ATOM 844 O O . SER A 1 113 ? 5.861 -0.979 -18.010 1.00 59.69 113 SER A O 1
ATOM 846 N N . GLY A 1 114 ? 3.856 -0.121 -18.533 1.00 52.84 114 GLY A N 1
ATOM 847 C CA . GLY A 1 114 ? 3.758 0.917 -17.503 1.00 52.84 114 GLY A CA 1
ATOM 848 C C . GLY A 1 114 ? 3.517 0.387 -16.100 1.00 52.84 114 GLY A C 1
ATOM 849 O O . GLY A 1 114 ? 3.369 1.160 -15.160 1.00 52.84 114 GLY A O 1
ATOM 850 N N . TRP A 1 115 ? 3.497 -0.931 -15.936 1.00 47.53 115 TRP A N 1
ATOM 851 C CA . TRP A 1 115 ? 3.504 -1.566 -14.630 1.00 47.53 115 TRP A CA 1
ATOM 852 C C . TRP A 1 115 ? 4.918 -2.002 -14.283 1.00 47.53 115 TRP A C 1
ATOM 854 O O . TRP A 1 115 ? 5.268 -3.180 -14.275 1.00 47.53 115 TRP A O 1
ATOM 864 N N . ARG A 1 116 ? 5.752 -1.006 -13.994 1.00 58.53 116 ARG A N 1
ATOM 865 C CA . ARG A 1 11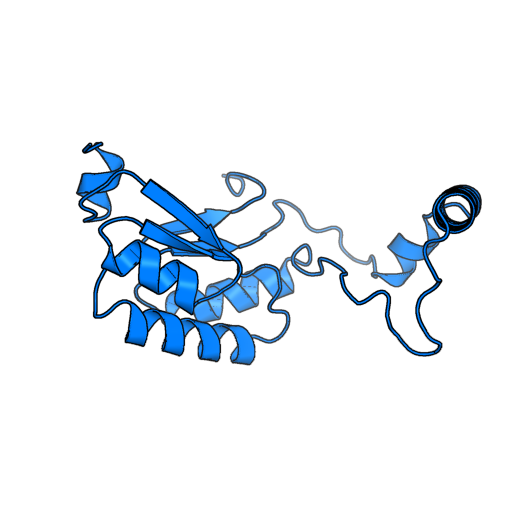6 ? 6.984 -1.234 -13.252 1.00 58.53 116 ARG A CA 1
ATOM 866 C C . ARG A 1 116 ? 6.645 -1.022 -11.793 1.00 58.53 116 ARG A C 1
ATOM 868 O O . ARG A 1 116 ? 6.230 0.063 -11.398 1.00 58.53 116 ARG A O 1
ATOM 875 N N . ILE A 1 117 ? 6.771 -2.078 -10.996 1.00 52.78 117 ILE A N 1
ATOM 876 C CA . ILE A 1 117 ? 6.728 -1.940 -9.547 1.00 52.78 117 ILE A CA 1
ATOM 877 C C . ILE A 1 117 ? 8.005 -1.170 -9.195 1.00 52.78 117 ILE A C 1
ATOM 879 O O . ILE A 1 117 ? 9.072 -1.754 -9.074 1.00 52.78 117 ILE A O 1
ATOM 883 N N . THR A 1 118 ? 7.931 0.156 -9.141 1.00 53.69 118 THR A N 1
ATOM 884 C CA . THR A 1 118 ? 9.043 1.042 -8.757 1.00 53.69 118 THR A CA 1
ATOM 885 C C . THR A 1 118 ? 9.086 1.266 -7.249 1.00 53.69 118 THR A C 1
ATOM 887 O O . THR A 1 118 ? 10.076 1.779 -6.734 1.00 53.69 118 THR A O 1
ATOM 890 N N . GLY A 1 119 ? 8.082 0.772 -6.512 1.00 51.75 119 GLY A N 1
ATOM 891 C CA . GLY A 1 119 ? 8.058 0.731 -5.046 1.00 51.75 119 GLY A CA 1
ATOM 892 C C . GLY A 1 119 ? 9.164 -0.116 -4.400 1.00 51.75 119 GLY A C 1
ATOM 893 O O . GLY A 1 119 ? 9.140 -0.319 -3.200 1.00 51.75 119 GLY A O 1
ATOM 894 N N . TRP A 1 120 ? 10.138 -0.617 -5.163 1.00 57.12 120 TRP A 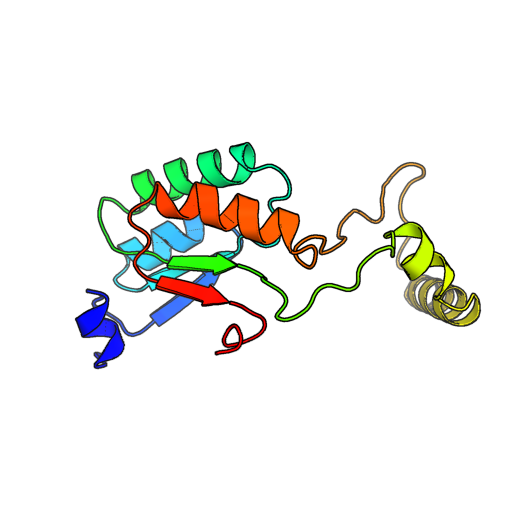N 1
ATOM 895 C CA . TRP A 1 120 ? 11.355 -1.248 -4.637 1.00 57.12 120 TRP A CA 1
ATOM 896 C C . TRP A 1 120 ? 12.478 -0.232 -4.417 1.00 57.12 120 TRP A C 1
ATOM 898 O O . TRP A 1 120 ? 13.515 -0.580 -3.858 1.00 57.12 120 TRP A O 1
ATOM 908 N N . MET A 1 121 ? 12.303 1.016 -4.859 1.00 70.38 121 MET A N 1
ATOM 909 C CA . MET A 1 121 ? 13.246 2.077 -4.541 1.00 70.38 121 MET A CA 1
ATOM 910 C C . MET A 1 121 ? 12.972 2.574 -3.125 1.00 70.38 121 MET A C 1
ATOM 912 O O . MET A 1 121 ? 11.897 3.091 -2.832 1.00 70.38 121 MET A O 1
ATOM 916 N N . GLU A 1 122 ? 13.966 2.437 -2.249 1.00 76.62 122 GLU A N 1
ATOM 917 C CA . GLU A 1 122 ? 13.900 2.891 -0.854 1.00 76.62 122 GLU A CA 1
ATOM 918 C C . GLU A 1 122 ? 13.401 4.341 -0.727 1.00 76.62 122 GLU A C 1
ATOM 920 O O . GLU A 1 122 ? 12.635 4.653 0.177 1.00 76.62 122 GLU A O 1
ATOM 925 N N . GLU A 1 123 ? 13.795 5.218 -1.652 1.00 80.00 123 GLU A N 1
ATOM 926 C CA . GLU A 1 123 ? 13.383 6.626 -1.674 1.00 80.00 123 GLU A CA 1
ATOM 927 C C . GLU A 1 123 ? 11.867 6.794 -1.850 1.00 80.00 123 GLU A C 1
ATOM 929 O O . GLU A 1 123 ? 11.248 7.573 -1.129 1.00 80.00 123 GLU A O 1
ATOM 934 N N . VAL A 1 124 ? 11.252 5.997 -2.731 1.00 82.56 124 VAL A N 1
ATOM 935 C CA . VAL A 1 124 ? 9.795 5.992 -2.928 1.00 82.56 124 VAL A CA 1
ATOM 936 C C . VAL A 1 124 ? 9.099 5.510 -1.656 1.00 82.56 124 VAL A C 1
ATOM 938 O O . VAL A 1 124 ? 8.156 6.144 -1.189 1.00 82.56 124 VAL A O 1
ATOM 941 N N . ALA A 1 125 ? 9.593 4.429 -1.048 1.00 84.94 125 ALA A N 1
ATOM 942 C CA . ALA A 1 125 ? 9.035 3.896 0.193 1.00 84.94 125 ALA A CA 1
ATOM 943 C C . ALA A 1 125 ? 9.132 4.895 1.360 1.00 84.94 125 ALA A C 1
ATOM 945 O O . ALA A 1 125 ? 8.194 5.023 2.144 1.00 84.94 125 ALA A O 1
ATOM 946 N N . ARG A 1 126 ? 10.243 5.638 1.463 1.00 87.56 126 ARG A N 1
ATOM 947 C CA . ARG A 1 126 ? 10.410 6.700 2.467 1.00 87.56 126 ARG A CA 1
ATOM 948 C C . ARG A 1 126 ? 9.415 7.835 2.259 1.00 87.56 126 ARG A C 1
ATOM 950 O O . ARG A 1 126 ? 8.728 8.184 3.209 1.00 87.56 126 ARG A O 1
ATOM 957 N N . GLY A 1 127 ? 9.250 8.316 1.026 1.00 90.81 127 GLY A N 1
ATOM 958 C CA . GLY A 1 127 ? 8.243 9.337 0.723 1.00 90.81 127 GLY A CA 1
ATOM 959 C C . GLY A 1 127 ? 6.815 8.879 1.045 1.00 90.81 127 GLY A C 1
ATOM 960 O O . GLY A 1 127 ? 6.011 9.657 1.550 1.00 90.81 127 GLY A O 1
ATOM 961 N N . GLN A 1 128 ? 6.499 7.598 0.826 1.00 92.75 128 GLN A N 1
ATOM 962 C CA . GLN A 1 128 ? 5.210 7.025 1.233 1.00 92.75 128 GLN A CA 1
ATOM 963 C C . GLN A 1 128 ? 5.029 7.024 2.757 1.00 92.75 128 GLN A C 1
ATOM 965 O O . GLN A 1 128 ? 3.929 7.295 3.233 1.00 92.75 128 GLN A O 1
ATOM 970 N N . LEU A 1 129 ? 6.086 6.721 3.520 1.00 93.06 129 LEU A N 1
ATOM 971 C CA . LEU A 1 129 ? 6.058 6.754 4.985 1.00 93.06 129 LEU A CA 1
ATOM 972 C C . LEU A 1 129 ? 5.914 8.176 5.529 1.00 93.06 129 LEU A C 1
ATOM 974 O O . LEU A 1 129 ? 5.133 8.373 6.456 1.00 93.06 129 LEU A O 1
ATOM 978 N N . ASP A 1 130 ? 6.610 9.148 4.936 1.00 94.69 130 ASP A N 1
ATOM 979 C CA . ASP A 1 130 ? 6.500 10.559 5.318 1.00 94.69 130 ASP A CA 1
ATOM 980 C C . ASP A 1 130 ? 5.046 11.034 5.208 1.00 94.69 130 ASP A C 1
ATOM 982 O O . ASP A 1 130 ? 4.504 11.574 6.167 1.00 94.69 130 ASP A O 1
ATOM 986 N N . VAL A 1 131 ? 4.372 10.719 4.094 1.00 96.38 131 VAL A N 1
ATOM 987 C CA . VAL A 1 131 ? 2.934 10.988 3.936 1.00 96.38 131 VAL A CA 1
ATOM 988 C C . VAL A 1 131 ? 2.111 10.186 4.943 1.00 96.38 131 VAL A C 1
ATOM 990 O O . VAL A 1 131 ? 1.205 10.726 5.566 1.00 96.38 131 VAL A O 1
ATOM 993 N N . ALA A 1 132 ? 2.397 8.893 5.124 1.00 95.50 132 ALA A N 1
ATOM 994 C CA . ALA A 1 132 ? 1.627 8.019 6.008 1.00 95.50 132 ALA A CA 1
ATOM 995 C C . ALA A 1 132 ? 1.582 8.520 7.462 1.00 95.50 132 ALA A C 1
ATOM 997 O O . ALA A 1 132 ? 0.559 8.355 8.130 1.00 95.50 132 ALA A O 1
ATOM 998 N N . PHE A 1 133 ? 2.660 9.135 7.956 1.00 95.81 133 PHE A N 1
ATOM 999 C CA . PHE A 1 133 ? 2.735 9.630 9.331 1.00 95.81 133 PHE A CA 1
ATOM 1000 C C . PHE A 1 133 ? 1.834 10.836 9.619 1.00 95.81 133 PHE A C 1
ATOM 1002 O O . PHE A 1 133 ? 1.514 11.071 10.786 1.00 95.81 133 PHE A O 1
ATOM 1009 N N . ASP A 1 134 ? 1.340 11.522 8.588 1.00 97.25 134 ASP A N 1
ATOM 1010 C CA . ASP A 1 134 ? 0.350 12.594 8.733 1.00 97.25 134 ASP A CA 1
ATOM 1011 C C . ASP A 1 134 ? -1.090 12.065 8.900 1.00 97.25 134 ASP A C 1
ATOM 1013 O O . ASP A 1 134 ? -2.014 12.824 9.204 1.00 97.25 134 ASP A O 1
ATOM 1017 N N . TYR A 1 135 ? -1.301 10.749 8.759 1.00 97.38 135 TYR A N 1
ATOM 1018 C CA . TYR A 1 135 ? -2.609 10.103 8.868 1.00 97.38 135 TYR A CA 1
ATOM 1019 C C . TYR A 1 135 ? -2.701 9.186 10.095 1.00 97.38 135 TYR A C 1
ATOM 1021 O O . TYR A 1 135 ? -1.713 8.590 10.525 1.00 97.38 135 TYR A O 1
ATOM 1029 N N . PRO A 1 136 ? -3.910 8.964 10.647 1.00 95.75 136 PRO A N 1
ATOM 1030 C CA . PRO A 1 136 ? -4.123 8.075 11.790 1.00 95.75 136 PRO A CA 1
ATOM 1031 C C . PRO A 1 136 ? -4.107 6.584 11.396 1.00 95.75 136 PRO A C 1
ATOM 1033 O O . PRO A 1 136 ? -4.993 5.815 11.782 1.00 95.75 136 PRO A O 1
ATOM 1036 N N . ILE A 1 137 ? -3.103 6.166 10.623 1.00 96.75 137 ILE A N 1
ATOM 1037 C CA . ILE A 1 137 ? -2.888 4.777 10.216 1.00 96.75 137 ILE A CA 1
ATOM 1038 C C . ILE A 1 137 ? -2.624 3.931 11.465 1.00 96.75 137 ILE A C 1
ATOM 1040 O O . ILE A 1 137 ? -1.732 4.216 12.262 1.00 96.75 137 ILE A O 1
ATOM 1044 N N . LYS A 1 138 ? -3.421 2.873 11.653 1.00 96.69 138 LYS A N 1
ATOM 1045 C CA . LYS A 1 138 ? -3.304 1.985 12.823 1.00 96.69 138 LYS A CA 1
ATOM 1046 C C . LYS A 1 138 ? -2.328 0.838 12.626 1.00 96.69 138 LYS A C 1
ATOM 1048 O O . LYS A 1 138 ? -1.871 0.264 13.610 1.00 96.69 138 LYS A O 1
ATOM 1053 N N . LEU A 1 139 ? -2.031 0.498 11.376 1.00 94.94 139 LEU A N 1
ATOM 1054 C CA . LEU A 1 139 ? -1.112 -0.573 11.027 1.00 94.94 139 LEU A CA 1
ATOM 1055 C C . LEU A 1 139 ? -0.393 -0.232 9.725 1.00 94.94 139 LEU A C 1
ATOM 1057 O O . LEU A 1 139 ? -1.039 0.053 8.716 1.00 94.94 139 LEU A O 1
ATOM 1061 N N . LEU A 1 140 ? 0.934 -0.314 9.765 1.00 93.88 140 LEU A N 1
ATOM 1062 C CA . LEU A 1 140 ? 1.784 -0.332 8.583 1.00 93.88 140 LEU A CA 1
ATOM 1063 C C . LEU A 1 140 ? 2.214 -1.774 8.318 1.00 93.88 140 LEU A C 1
ATOM 1065 O O . LEU A 1 140 ? 2.836 -2.404 9.174 1.00 93.88 140 LEU A O 1
ATOM 1069 N N . ALA A 1 141 ? 1.861 -2.296 7.148 1.00 91.12 141 ALA A N 1
ATOM 1070 C CA . ALA A 1 141 ? 2.369 -3.564 6.645 1.00 91.12 141 ALA A CA 1
ATOM 1071 C C . ALA A 1 141 ? 3.550 -3.292 5.707 1.00 91.12 141 ALA A C 1
ATOM 1073 O O . ALA A 1 141 ? 3.526 -2.329 4.944 1.00 91.12 141 ALA A O 1
ATOM 1074 N N . ASN A 1 142 ? 4.590 -4.123 5.780 1.00 89.19 142 ASN A N 1
ATOM 1075 C CA . ASN A 1 142 ? 5.649 -4.144 4.777 1.00 89.19 142 ASN A CA 1
ATOM 1076 C C . ASN A 1 142 ? 5.563 -5.467 4.015 1.00 89.19 142 ASN A C 1
ATOM 1078 O O . ASN A 1 142 ? 5.781 -6.530 4.607 1.00 89.19 142 ASN A O 1
ATOM 1082 N N . ALA A 1 143 ? 5.267 -5.416 2.715 1.00 84.75 143 ALA A N 1
ATOM 1083 C CA . ALA A 1 143 ? 5.064 -6.618 1.902 1.00 84.75 143 ALA A CA 1
ATOM 1084 C C . ALA A 1 143 ? 6.331 -7.488 1.762 1.00 84.75 143 ALA A C 1
ATOM 1086 O O . ALA A 1 143 ? 6.241 -8.658 1.392 1.00 84.75 143 ALA A O 1
ATOM 1087 N N . LEU A 1 144 ? 7.511 -6.938 2.076 1.00 80.50 144 LEU A N 1
ATOM 1088 C CA . LEU A 1 144 ? 8.793 -7.655 2.064 1.00 80.50 144 LEU A CA 1
ATOM 1089 C C . LEU A 1 144 ? 9.139 -8.319 3.409 1.00 80.50 144 LEU A C 1
ATOM 1091 O O . LEU A 1 144 ? 10.220 -8.891 3.553 1.00 80.50 144 LEU A O 1
ATOM 1095 N N . GLY A 1 145 ? 8.229 -8.268 4.386 1.00 70.81 145 GLY A N 1
ATOM 1096 C CA . GLY A 1 145 ? 8.457 -8.747 5.746 1.00 70.81 145 GLY A CA 1
ATOM 1097 C C . GLY A 1 145 ? 9.032 -7.667 6.661 1.00 70.81 145 GLY A C 1
ATOM 1098 O O . GLY A 1 145 ? 9.072 -6.483 6.322 1.00 70.81 145 GLY A O 1
ATOM 1099 N N . SER A 1 146 ? 9.438 -8.064 7.869 1.00 58.25 146 SER A N 1
ATOM 1100 C CA . SER A 1 146 ? 9.959 -7.122 8.861 1.00 58.25 146 SER A CA 1
ATOM 1101 C C . SER A 1 146 ? 11.179 -6.369 8.311 1.00 58.25 146 SER A C 1
ATOM 1103 O O . SER A 1 146 ? 12.115 -7.017 7.832 1.00 58.25 146 SER A O 1
ATOM 1105 N N . PRO A 1 147 ? 11.211 -5.024 8.401 1.00 48.38 147 PRO A N 1
ATOM 1106 C CA . PRO A 1 147 ? 12.465 -4.303 8.241 1.00 48.38 147 PRO A CA 1
ATOM 1107 C C . PRO A 1 147 ? 13.488 -4.851 9.259 1.00 48.38 147 PRO A C 1
ATOM 1109 O O . PRO A 1 147 ? 13.083 -5.257 10.354 1.00 48.38 147 PRO A O 1
ATOM 1112 N N . PRO A 1 148 ? 14.782 -4.949 8.905 1.00 50.19 148 PRO A N 1
ATOM 1113 C CA . PRO A 1 148 ? 15.794 -5.529 9.785 1.00 50.19 148 PRO A CA 1
ATOM 1114 C C . PRO A 1 148 ? 15.915 -4.750 11.104 1.00 50.19 148 PRO A C 1
ATOM 1116 O O . PRO A 1 148 ? 15.621 -3.556 11.148 1.00 50.19 148 PRO A O 1
ATOM 1119 N N . ALA A 1 149 ? 16.325 -5.467 12.158 1.00 52.38 149 ALA A N 1
ATOM 1120 C CA . ALA A 1 149 ? 16.598 -4.925 13.491 1.00 52.38 149 ALA A CA 1
ATOM 1121 C C . ALA A 1 149 ? 17.768 -3.931 13.505 1.00 52.38 149 ALA A C 1
ATOM 1123 O O . ALA A 1 149 ? 18.706 -4.119 12.693 1.00 52.38 149 ALA A O 1
#

Organism: NCBI:txid2706086

Sequence (149 aa):
METELSKQLGVEHAIFGFTPFPEVAAAITRAGGFGVLGAVRYTAPDDLARDLDRLHTLAGGKPYGLDVVMPAKKVEGVTEADVEAMIPAEHRGFVRELLARHGVPELAEGEASGWRITGWMEEVARGQLDVAFDYPIKLLANALGSPPA

Secondary structure (DSSP, 8-state):
---HHHHHHT-SS--EEEES-HHHHHHHHHTTSEEEEE-TT--SHHHHHHHHHHHHHHHTT---EEEE---S-PPTT--HHHHHHTS-HHHHHHHHHHHHHTTPPPPPTT--------TTSHHHHHHHHHHHTTTT-SEEEETT-SPP-

pLDDT: mean 88.05, std 12.92, range [47.53, 98.62]

Nearest PDB structures (foldseek):
  5ac4-assembly1_B  TM=5.718E-01  e=1.139E+00  Streptococcus pneumoniae TIGR4
  5utq-assembly1_A  TM=4.534E-01  e=1.659E+00  Burkholderia cenocepacia
  5utp-assembly2_B  TM=4.541E-01  e=2.575E+00  Burkholderia cenocepacia
  5ac5-assembly1_A  TM=4.962E-01  e=1.881E+00  Streptococcus pneumoniae TIGR4
  1qg4-assembly2_B  TM=2.906E-01  e=1.881E+00  Canis lupus familiaris

Radius of gyration: 18.95 Å; Cα contacts (8 Å, |Δi|>4): 212; chains: 1; bounding box: 44×32×50 Å

Solvent-accessible surface area (backbone atoms only — not comparable to full-atom values): 8531 Å² total; per-residue (Å²): 100,80,43,75,66,21,60,75,61,68,33,66,30,72,43,78,42,80,34,82,40,40,70,57,16,13,49,36,18,62,73,26,20,35,8,21,32,49,44,43,82,47,78,50,56,68,62,44,47,56,44,48,55,51,22,52,62,60,20,69,83,50,48,34,31,39,29,39,33,52,58,80,71,84,75,81,98,66,53,73,66,59,59,58,67,68,56,59,69,64,61,59,47,52,53,54,54,52,33,54,76,70,71,48,78,77,76,59,94,87,55,66,85,75,82,64,82,58,25,66,39,54,68,41,30,48,46,50,48,62,54,46,71,81,46,87,61,74,42,82,44,45,82,75,47,82,69,75,133

InterPro domains:
  IPR013785 Aldolase-type TIM barrel [G3DSA:3.20.20.70] (5-149)

Mean predicted aligned error: 6.55 Å

Foldseek 3Di:
DDDPVLVLLVFPDADEDEDCALLVQLVCQCVRYEREHEQLPDQDLVVLLVSLVVSCVSNVPGAYAYEAAADLDDDPPADPVNVVVPDDPVVVVVVVVVCVVVVNDDDPVPDDVPPDSPSHPNVSRVSNVVSVVVDPHSDYHHPVDDRDD